Protein AF-A0A966S7F1-F1 (afdb_monomer_lite)

Structure (mmCIF, N/CA/C/O backbone):
data_AF-A0A966S7F1-F1
#
_entry.id   AF-A0A966S7F1-F1
#
loop_
_atom_site.group_PDB
_atom_site.id
_atom_site.type_symbol
_atom_site.label_atom_id
_atom_site.label_alt_id
_atom_site.label_comp_id
_atom_site.label_asym_id
_atom_site.label_entity_id
_atom_site.label_seq_id
_atom_site.pdbx_PDB_ins_code
_atom_site.Cartn_x
_atom_site.Cartn_y
_atom_site.Cartn_z
_atom_site.occupancy
_atom_site.B_iso_or_equiv
_atom_site.auth_seq_id
_atom_site.auth_comp_id
_atom_site.auth_asym_id
_atom_site.auth_atom_id
_atom_site.pdbx_PDB_model_num
ATOM 1 N N . ASP A 1 1 ? 5.703 -6.631 -0.112 1.00 56.22 1 ASP A N 1
ATOM 2 C CA . ASP A 1 1 ? 5.456 -5.611 -1.132 1.00 56.22 1 ASP A CA 1
ATOM 3 C C . ASP A 1 1 ? 5.122 -6.326 -2.416 1.00 56.22 1 ASP A C 1
ATOM 5 O O . ASP A 1 1 ? 5.871 -7.229 -2.800 1.00 56.22 1 ASP A O 1
ATOM 9 N N . HIS A 1 2 ? 3.966 -6.027 -2.988 1.00 69.38 2 HIS A N 1
ATOM 10 C CA . HIS A 1 2 ? 3.576 -6.587 -4.268 1.00 69.38 2 HIS A CA 1
ATOM 11 C C . HIS A 1 2 ? 4.296 -5.759 -5.337 1.00 69.38 2 HIS A C 1
ATOM 13 O O . HIS A 1 2 ? 4.251 -4.536 -5.353 1.00 69.38 2 HIS A O 1
ATOM 19 N N . LEU A 1 3 ? 5.097 -6.419 -6.164 1.00 70.50 3 LEU A N 1
ATOM 20 C CA . LEU A 1 3 ? 5.932 -5.735 -7.142 1.00 70.50 3 LEU A CA 1
ATOM 21 C C . LEU A 1 3 ? 5.257 -5.798 -8.511 1.00 70.50 3 LEU A C 1
ATOM 23 O O . LEU A 1 3 ? 4.915 -6.895 -8.964 1.00 70.50 3 LEU A O 1
ATOM 27 N N . ILE A 1 4 ? 5.119 -4.655 -9.184 1.00 71.50 4 ILE A N 1
ATOM 28 C CA . ILE A 1 4 ? 4.573 -4.584 -10.546 1.00 71.50 4 ILE A CA 1
ATOM 29 C C . ILE A 1 4 ? 5.577 -3.937 -11.496 1.00 71.50 4 ILE A C 1
ATOM 31 O O . ILE A 1 4 ? 6.352 -3.071 -11.096 1.00 71.50 4 ILE A O 1
ATOM 35 N N . SER A 1 5 ? 5.556 -4.343 -12.765 1.00 74.62 5 SER A N 1
ATOM 36 C CA . SER A 1 5 ? 6.270 -3.616 -13.816 1.00 74.62 5 SER A CA 1
ATOM 37 C C . SER A 1 5 ? 5.379 -2.482 -14.317 1.00 74.6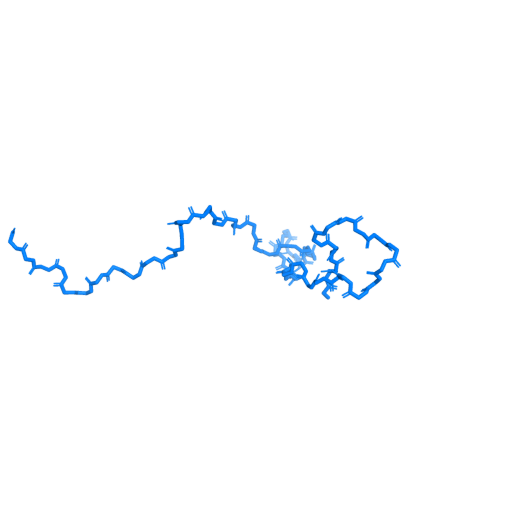2 5 SER A C 1
ATOM 39 O O . SER A 1 5 ? 4.255 -2.728 -14.750 1.00 74.62 5 SER A O 1
ATOM 41 N N . GLU A 1 6 ? 5.868 -1.243 -14.286 1.00 73.12 6 GLU A N 1
ATOM 42 C CA . GLU A 1 6 ? 5.120 -0.087 -14.812 1.00 73.12 6 GLU A CA 1
ATOM 43 C C . GLU A 1 6 ? 4.953 -0.138 -16.338 1.00 73.12 6 GLU A C 1
ATOM 45 O O . GLU A 1 6 ? 4.020 0.451 -16.878 1.00 73.12 6 GLU A O 1
ATOM 50 N N . ASN A 1 7 ? 5.831 -0.878 -17.023 1.00 78.69 7 ASN A N 1
ATOM 51 C CA . ASN A 1 7 ? 5.861 -1.003 -18.482 1.00 78.69 7 ASN A CA 1
ATOM 52 C C . ASN A 1 7 ? 5.452 -2.401 -18.979 1.00 78.69 7 ASN A C 1
ATOM 54 O O . ASN A 1 7 ? 5.675 -2.713 -20.146 1.00 78.69 7 ASN A O 1
ATOM 58 N N . ASP A 1 8 ? 4.892 -3.241 -18.102 1.00 75.38 8 ASP A N 1
ATOM 59 C CA . ASP A 1 8 ? 4.490 -4.628 -18.399 1.00 75.38 8 ASP A CA 1
ATOM 60 C C . ASP A 1 8 ? 5.642 -5.519 -18.923 1.00 75.38 8 ASP A C 1
ATOM 62 O O . ASP A 1 8 ? 5.449 -6.501 -19.640 1.00 75.38 8 ASP A O 1
ATOM 66 N N . ASP A 1 9 ? 6.882 -5.183 -18.551 1.00 76.19 9 ASP A N 1
ATOM 67 C CA . ASP A 1 9 ? 8.075 -5.947 -18.908 1.00 76.19 9 ASP A CA 1
ATOM 68 C C . ASP A 1 9 ? 8.370 -7.000 -17.834 1.00 76.19 9 ASP A C 1
ATOM 70 O O . ASP A 1 9 ? 9.141 -6.797 -16.890 1.00 76.19 9 ASP A O 1
ATOM 74 N N . SER A 1 10 ? 7.740 -8.164 -17.987 1.00 75.75 10 SER A N 1
ATOM 75 C CA . SER A 1 10 ? 7.902 -9.290 -17.064 1.00 75.75 10 SER A CA 1
ATOM 76 C C . SER A 1 10 ? 9.265 -9.991 -17.164 1.00 75.75 10 SER A C 1
ATOM 78 O O . SER A 1 10 ? 9.608 -10.795 -16.294 1.00 75.75 10 SER A O 1
ATOM 80 N N . ALA A 1 11 ? 10.036 -9.752 -18.232 1.00 82.44 11 ALA A N 1
ATOM 81 C CA . ALA A 1 11 ? 11.335 -10.394 -18.443 1.00 82.44 11 ALA A CA 1
ATOM 82 C C . ALA A 1 11 ? 12.436 -9.734 -17.598 1.00 82.44 11 ALA A C 1
ATOM 84 O O . ALA A 1 11 ? 13.376 -10.397 -17.148 1.00 82.44 11 ALA A O 1
ATOM 85 N N . HIS A 1 12 ? 12.293 -8.439 -17.322 1.00 81.62 12 HIS A N 1
ATOM 86 C CA . HIS A 1 12 ? 13.280 -7.642 -16.611 1.00 81.62 12 HIS A CA 1
ATOM 87 C C . HIS A 1 12 ? 12.823 -7.325 -15.187 1.00 81.62 12 HIS A C 1
ATOM 89 O O . HIS A 1 12 ? 12.258 -6.271 -14.908 1.00 81.62 12 HIS A O 1
ATOM 95 N N . LYS A 1 13 ? 13.151 -8.220 -14.245 1.00 75.50 13 LYS A N 1
ATOM 96 C CA . LYS A 1 13 ? 12.779 -8.097 -12.819 1.00 75.50 13 LYS A CA 1
ATOM 97 C C . LYS A 1 13 ? 13.224 -6.798 -12.130 1.00 75.50 13 LYS A C 1
ATOM 99 O O . LYS A 1 13 ? 12.697 -6.465 -11.080 1.00 75.50 13 LYS A O 1
ATOM 104 N N . TRP A 1 14 ? 14.196 -6.078 -12.685 1.00 75.69 14 TRP A N 1
ATOM 105 C CA . TRP A 1 14 ? 14.684 -4.800 -12.155 1.00 75.69 14 TRP A CA 1
ATOM 106 C C . TRP A 1 14 ? 13.797 -3.602 -12.534 1.00 75.69 14 TRP A C 1
ATOM 108 O O . TRP A 1 14 ? 13.982 -2.522 -11.986 1.00 75.69 14 TRP A O 1
ATOM 118 N N . THR A 1 15 ? 12.828 -3.793 -13.437 1.00 77.06 15 THR A N 1
ATOM 119 C CA . THR A 1 15 ? 11.793 -2.796 -13.783 1.00 77.06 15 THR A CA 1
ATOM 120 C C . THR A 1 15 ? 10.630 -2.780 -12.795 1.00 77.06 15 THR A C 1
ATOM 122 O O . THR A 1 15 ? 9.711 -1.976 -12.921 1.00 77.06 15 THR A O 1
ATOM 125 N N . TYR A 1 16 ? 10.646 -3.702 -11.835 1.00 74.12 16 TYR A N 1
ATOM 126 C CA . TYR A 1 16 ? 9.574 -3.869 -10.882 1.00 74.12 16 TYR A CA 1
ATOM 127 C C . TYR A 1 16 ? 9.709 -2.823 -9.784 1.00 74.12 16 TYR A C 1
ATOM 129 O O . TYR A 1 16 ? 10.728 -2.757 -9.093 1.00 74.12 16 TYR A O 1
ATOM 137 N N . VAL A 1 17 ? 8.654 -2.045 -9.601 1.00 74.25 17 VAL A N 1
ATOM 138 C CA . VAL A 1 17 ? 8.524 -1.095 -8.501 1.00 74.25 17 VAL A CA 1
ATOM 139 C C . VAL A 1 17 ? 7.510 -1.637 -7.489 1.00 74.25 17 VAL A C 1
ATOM 141 O O . VAL A 1 17 ? 6.611 -2.395 -7.871 1.00 74.25 17 VAL A O 1
ATOM 144 N N . PRO A 1 18 ? 7.644 -1.291 -6.197 1.00 65.88 18 PRO A N 1
ATOM 145 C CA . PRO A 1 18 ? 6.563 -1.435 -5.229 1.00 65.88 18 PRO A CA 1
ATOM 146 C C . PRO A 1 18 ? 5.252 -0.895 -5.790 1.00 65.88 18 PRO A C 1
ATOM 148 O O . PRO A 1 18 ? 5.194 0.267 -6.192 1.00 65.88 18 PRO A O 1
ATOM 151 N N . ASP A 1 19 ? 4.199 -1.707 -5.806 1.00 67.94 19 ASP A N 1
ATOM 152 C CA . ASP A 1 19 ? 2.874 -1.248 -6.232 1.00 67.94 19 ASP A CA 1
ATOM 153 C C . ASP A 1 19 ? 2.207 -0.322 -5.205 1.00 67.94 19 ASP A C 1
ATOM 155 O O . ASP A 1 19 ? 1.169 0.284 -5.487 1.00 67.94 19 ASP A O 1
ATOM 159 N N . GLY A 1 20 ? 2.839 -0.174 -4.036 1.00 62.84 20 GLY A N 1
ATOM 160 C CA . GLY A 1 20 ? 2.390 0.681 -2.950 1.00 62.84 20 GLY A CA 1
ATOM 161 C C . GLY A 1 20 ? 1.190 0.110 -2.200 1.00 62.84 20 GLY A C 1
ATOM 162 O O . GLY A 1 20 ? 0.595 0.827 -1.389 1.00 62.84 20 GLY A O 1
ATOM 163 N N . ASP A 1 21 ? 0.826 -1.154 -2.442 1.00 65.38 21 ASP A N 1
ATOM 164 C CA . ASP A 1 21 ? -0.266 -1.801 -1.737 1.00 65.38 21 ASP A CA 1
ATOM 165 C C . ASP A 1 21 ? 0.176 -2.183 -0.328 1.00 65.38 21 ASP A C 1
ATOM 167 O O . ASP A 1 21 ? 1.146 -2.902 -0.084 1.00 65.38 21 ASP A O 1
ATOM 171 N N . GLN A 1 22 ? -0.553 -1.632 0.637 1.00 66.44 22 GLN A N 1
ATOM 172 C CA . GLN A 1 22 ? -0.375 -1.962 2.036 1.00 66.44 22 GLN A CA 1
ATOM 173 C C . GLN A 1 22 ? -1.328 -3.093 2.401 1.00 66.44 22 GLN A C 1
ATOM 175 O O . GLN A 1 22 ? -2.553 -2.937 2.316 1.00 66.44 22 GLN A O 1
ATOM 180 N N . GLU A 1 23 ? -0.743 -4.199 2.853 1.00 73.00 23 GLU A N 1
ATOM 181 C CA . GLU A 1 23 ? -1.470 -5.285 3.497 1.00 73.00 23 GLU A CA 1
ATOM 182 C C . GLU A 1 23 ? -2.122 -4.785 4.788 1.00 73.00 23 GLU A C 1
ATOM 184 O O . GLU A 1 23 ? -1.587 -3.929 5.502 1.00 73.00 23 GLU A O 1
ATOM 189 N N . GLY A 1 24 ? -3.263 -5.360 5.144 1.00 80.00 24 GLY A N 1
ATOM 190 C CA . GLY A 1 24 ? -3.848 -5.111 6.449 1.00 80.00 24 GLY A CA 1
ATOM 191 C C . GLY A 1 24 ? -4.925 -6.100 6.821 1.00 80.00 24 GLY A C 1
ATOM 192 O O . GLY A 1 24 ? -5.168 -7.102 6.153 1.00 80.00 24 GLY A O 1
ATOM 193 N N . PHE A 1 25 ? -5.582 -5.811 7.934 1.00 83.19 25 PHE A N 1
ATOM 194 C CA . PHE A 1 25 ? -6.640 -6.650 8.462 1.00 83.19 25 PHE A CA 1
ATOM 195 C C . PHE A 1 25 ? -7.899 -5.819 8.654 1.00 83.19 25 PHE A C 1
ATOM 197 O O . PHE A 1 25 ? -7.871 -4.748 9.259 1.00 83.19 25 PHE A O 1
ATOM 204 N N . ARG A 1 26 ? -9.026 -6.332 8.164 1.00 86.00 26 ARG A N 1
ATOM 205 C CA . ARG A 1 26 ? -10.351 -5.771 8.423 1.00 86.00 26 ARG A CA 1
ATOM 206 C C . ARG A 1 26 ? -11.049 -6.616 9.477 1.00 86.00 26 ARG A C 1
ATOM 208 O O . ARG A 1 26 ? -11.044 -7.843 9.395 1.00 86.00 26 ARG A O 1
ATOM 215 N N . TRP A 1 27 ? -11.649 -5.967 10.469 1.00 86.50 27 TRP A N 1
ATOM 216 C CA . TRP A 1 27 ? -12.470 -6.659 11.456 1.00 86.50 27 TRP A CA 1
ATOM 217 C C . TRP A 1 27 ? -13.826 -7.010 10.848 1.00 86.50 27 TRP A C 1
ATOM 219 O O . TRP A 1 27 ? -14.602 -6.123 10.494 1.00 86.50 27 TRP A O 1
ATOM 229 N N . GLU A 1 28 ? -14.123 -8.301 10.735 1.00 91.25 28 GLU A N 1
ATOM 230 C CA . GLU A 1 28 ? -15.394 -8.793 10.214 1.00 91.25 28 GLU A CA 1
ATOM 231 C C . GLU A 1 28 ? -15.898 -9.970 11.037 1.00 91.25 28 GLU A C 1
ATOM 233 O O . GLU A 1 28 ? -15.175 -10.935 11.277 1.00 91.25 28 GLU A O 1
ATOM 238 N N . LYS A 1 29 ? -17.174 -9.916 11.437 1.00 88.12 29 LYS A N 1
ATOM 239 C CA . LYS A 1 29 ? -17.875 -11.035 12.094 1.00 88.12 29 LYS A CA 1
ATOM 240 C C . LYS A 1 29 ? -17.089 -11.643 13.271 1.00 88.12 29 LYS A C 1
ATOM 242 O O . LYS A 1 29 ? -17.081 -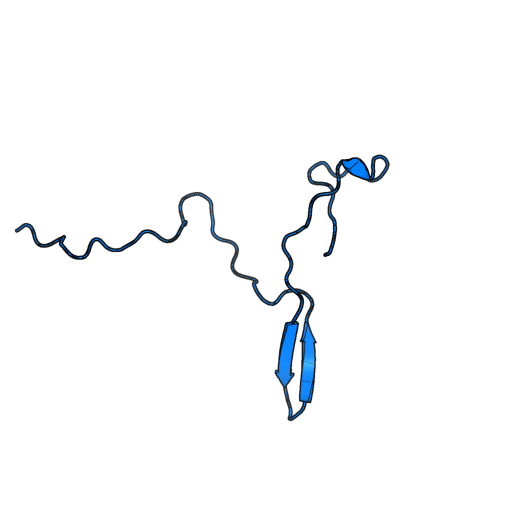12.856 13.452 1.00 88.12 29 LYS A O 1
ATOM 247 N N . GLY A 1 30 ? -16.422 -10.796 14.057 1.00 95.62 30 GLY A N 1
ATOM 248 C CA . GLY A 1 30 ? -15.691 -11.217 15.254 1.00 95.62 30 GLY A CA 1
ATOM 249 C C . GLY A 1 30 ? -14.276 -11.748 15.010 1.00 95.62 30 GLY A C 1
ATOM 250 O O . GLY A 1 30 ? -13.706 -12.350 15.916 1.00 95.62 30 GLY A O 1
ATOM 251 N N . LYS A 1 31 ? -13.703 -11.560 13.815 1.00 91.50 31 LYS A N 1
ATOM 252 C CA . LYS A 1 31 ? -12.313 -11.933 13.529 1.00 91.50 31 LYS A CA 1
ATOM 253 C C . LYS A 1 31 ? -11.619 -10.939 12.603 1.00 91.50 31 LYS A C 1
ATOM 255 O O . LYS A 1 31 ? -12.257 -10.225 11.832 1.00 91.50 31 LYS A O 1
ATOM 260 N N . TRP A 1 32 ? -10.292 -10.945 12.653 1.00 91.69 32 TRP A N 1
ATOM 261 C CA . TRP A 1 32 ? -9.450 -10.247 11.689 1.00 91.69 32 TRP A CA 1
ATOM 262 C C . TRP A 1 32 ? -9.391 -11.039 10.382 1.00 91.69 32 TRP A C 1
ATOM 264 O O . TRP A 1 32 ? -9.044 -12.220 10.376 1.00 91.69 32 TRP A O 1
ATOM 274 N N . VAL A 1 33 ? -9.750 -10.391 9.276 1.00 90.06 33 VAL A N 1
ATOM 275 C CA . VAL A 1 33 ? -9.665 -10.940 7.920 1.00 90.06 33 VAL A CA 1
ATOM 276 C C . VAL A 1 33 ? -8.569 -10.193 7.173 1.00 90.06 33 VAL A C 1
ATOM 278 O O . VAL A 1 33 ? -8.600 -8.965 7.112 1.00 90.06 33 VAL A O 1
ATOM 281 N N . HIS A 1 34 ? -7.603 -10.932 6.630 1.00 86.94 34 HIS A N 1
ATOM 282 C CA . HIS A 1 34 ? -6.520 -10.367 5.828 1.00 86.94 34 HIS A CA 1
ATOM 283 C C . HIS A 1 34 ? -7.067 -9.741 4.540 1.00 86.94 34 HIS A C 1
ATOM 285 O O . HIS A 1 34 ? -7.912 -10.339 3.869 1.00 86.94 34 HIS A O 1
ATOM 291 N N . ILE A 1 35 ? -6.582 -8.551 4.201 1.00 80.81 35 ILE A N 1
ATOM 292 C CA . ILE A 1 35 ? -6.909 -7.825 2.977 1.00 80.81 35 ILE A CA 1
ATOM 293 C C . ILE A 1 35 ? -5.627 -7.276 2.353 1.00 80.81 35 ILE A C 1
ATOM 295 O O . ILE A 1 35 ? -4.785 -6.713 3.046 1.00 80.81 35 ILE A O 1
ATOM 299 N N . ASN A 1 36 ? -5.516 -7.401 1.032 1.00 72.38 36 ASN A N 1
ATOM 300 C CA . ASN A 1 36 ? -4.279 -7.053 0.330 1.00 72.38 36 ASN A CA 1
ATOM 301 C C . ASN A 1 36 ? -4.125 -5.546 0.082 1.00 72.38 36 ASN A C 1
ATOM 303 O O . ASN A 1 36 ? -3.028 -5.056 -0.129 1.00 72.38 36 ASN A O 1
ATOM 307 N N . LYS A 1 37 ? -5.231 -4.794 0.084 1.00 73.38 37 LYS A N 1
ATOM 308 C CA . LYS A 1 37 ? -5.224 -3.370 -0.263 1.00 73.38 37 LYS A CA 1
ATOM 309 C C . LYS A 1 37 ? -6.089 -2.579 0.702 1.00 73.38 37 LYS A C 1
ATOM 311 O O . LYS A 1 37 ? -7.301 -2.456 0.518 1.00 73.38 37 LYS A O 1
ATOM 316 N N . VAL A 1 38 ? -5.461 -2.059 1.754 1.00 69.25 38 VAL A N 1
ATOM 317 C CA . VAL A 1 38 ? -6.141 -1.240 2.774 1.00 69.25 38 VAL A CA 1
ATOM 318 C C . VAL A 1 38 ? -6.595 0.106 2.197 1.00 69.25 38 VAL A C 1
ATOM 320 O O . VAL A 1 38 ? -7.674 0.591 2.536 1.00 69.25 38 VAL A O 1
ATOM 323 N N . PHE A 1 39 ? -5.820 0.681 1.272 1.00 67.56 39 PHE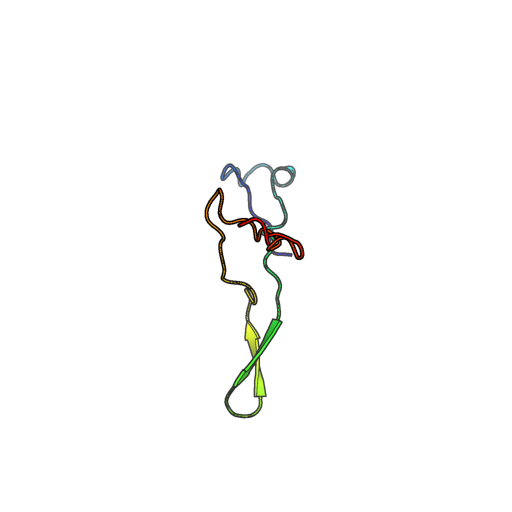 A N 1
ATOM 324 C CA . PHE A 1 39 ? -6.113 1.967 0.640 1.00 67.56 39 PHE A CA 1
ATOM 325 C C . PHE A 1 39 ? -6.569 1.779 -0.807 1.00 67.56 39 PHE A C 1
ATOM 327 O O . PHE A 1 39 ? -5.794 1.445 -1.698 1.00 67.56 39 PHE A O 1
ATOM 334 N N . THR A 1 40 ? -7.854 2.015 -1.061 1.00 68.06 40 THR A N 1
ATOM 335 C CA . THR A 1 40 ? -8.452 1.935 -2.407 1.00 68.06 40 THR A CA 1
ATOM 336 C C . THR A 1 40 ? -8.708 3.307 -3.029 1.00 68.06 40 THR A C 1
ATOM 338 O O . THR A 1 40 ? -9.105 3.400 -4.191 1.00 68.06 40 THR A O 1
ATOM 341 N N . GLN A 1 41 ? -8.464 4.385 -2.277 1.00 63.78 41 GLN A N 1
ATOM 342 C CA . GLN A 1 41 ? -8.589 5.749 -2.774 1.00 63.78 41 GLN A CA 1
ATOM 343 C C . GLN A 1 41 ? -7.447 6.062 -3.741 1.00 63.78 41 GLN A C 1
ATOM 345 O O . GLN A 1 41 ? -6.335 6.386 -3.339 1.00 63.78 41 GLN A O 1
ATOM 350 N N . LYS A 1 42 ? -7.748 5.991 -5.038 1.00 66.31 42 LYS A N 1
ATOM 351 C CA . LYS A 1 42 ? -6.910 6.584 -6.078 1.00 66.31 42 LYS A CA 1
ATOM 352 C C . LYS A 1 42 ? -7.324 8.040 -6.255 1.00 66.31 42 LYS A C 1
ATOM 354 O O . LYS A 1 42 ? -8.442 8.313 -6.694 1.00 66.31 42 LYS A O 1
ATOM 359 N N . LEU A 1 43 ? -6.436 8.967 -5.908 1.00 68.19 43 LEU A N 1
ATOM 360 C CA . LEU A 1 43 ? -6.613 10.369 -6.272 1.00 68.19 43 LEU A CA 1
ATOM 361 C C . LEU A 1 43 ? -6.439 10.500 -7.787 1.00 68.19 43 LEU A C 1
ATOM 363 O O . LEU A 1 43 ? -5.544 9.887 -8.368 1.00 68.19 43 LEU A O 1
ATOM 367 N N . ARG A 1 44 ? -7.307 11.279 -8.436 1.00 72.69 44 ARG A N 1
ATOM 368 C CA . ARG A 1 44 ? -7.067 11.682 -9.829 1.00 72.69 44 ARG A CA 1
ATOM 369 C C . ARG A 1 44 ? -5.950 12.721 -9.855 1.00 72.69 44 ARG A C 1
ATOM 371 O O . ARG A 1 44 ? -5.748 13.424 -8.863 1.00 72.69 44 ARG A O 1
ATOM 378 N N . ASP A 1 45 ? -5.274 12.850 -10.992 1.00 69.62 45 ASP A N 1
ATOM 379 C CA . ASP A 1 45 ? -4.314 13.936 -11.173 1.00 69.62 45 ASP A CA 1
ATOM 380 C C . ASP A 1 45 ? -4.989 15.293 -10.889 1.00 69.62 45 ASP A C 1
ATOM 382 O O . ASP A 1 45 ? -6.138 15.530 -11.276 1.00 69.62 45 ASP A O 1
ATOM 386 N N . GLY A 1 46 ? -4.321 16.135 -10.101 1.00 74.88 46 GLY A N 1
ATOM 387 C CA . GLY A 1 46 ? -4.866 17.395 -9.584 1.00 74.88 46 GLY A CA 1
ATOM 388 C C . GLY A 1 46 ? -5.756 17.311 -8.329 1.00 74.88 46 GLY A C 1
ATOM 389 O O . GLY A 1 46 ? -6.123 18.360 -7.802 1.00 74.88 46 GLY A O 1
ATOM 390 N N . GLN A 1 47 ? -6.069 16.119 -7.800 1.00 78.69 47 GLN A N 1
ATOM 391 C CA . GLN A 1 47 ? -6.833 15.941 -6.545 1.00 78.69 47 GLN A CA 1
ATOM 392 C C . GLN A 1 47 ? -5.958 15.709 -5.305 1.00 78.69 47 GLN A C 1
ATOM 394 O O . GLN A 1 47 ? -6.454 15.231 -4.285 1.00 78.69 47 GLN A O 1
ATOM 399 N N . ALA A 1 48 ? -4.662 16.031 -5.367 1.00 77.56 48 ALA A N 1
ATOM 400 C CA . ALA A 1 48 ? -3.816 16.022 -4.177 1.00 77.56 48 ALA A CA 1
ATOM 401 C C . ALA A 1 48 ? -4.486 16.856 -3.063 1.00 77.56 48 ALA A C 1
ATOM 403 O O . ALA A 1 48 ? -4.953 17.964 -3.360 1.00 77.56 48 ALA A O 1
ATOM 404 N N . PRO A 1 49 ? -4.567 16.357 -1.813 1.00 73.81 49 PRO A N 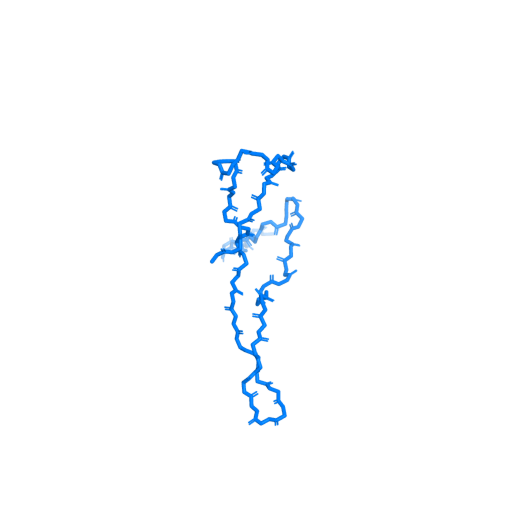1
ATOM 405 C CA . PRO A 1 49 ? -5.157 17.110 -0.719 1.00 73.81 49 PRO A CA 1
ATOM 406 C C . PRO A 1 49 ? -4.424 18.441 -0.604 1.00 73.81 49 PRO A C 1
ATOM 408 O O . PRO A 1 49 ? -3.212 18.473 -0.394 1.00 73.81 49 PRO A O 1
ATOM 411 N N . ARG A 1 50 ? -5.152 19.539 -0.792 1.00 75.00 50 ARG A N 1
ATOM 412 C CA . ARG A 1 50 ? -4.629 20.874 -0.524 1.00 75.00 50 ARG A CA 1
ATOM 413 C C . ARG A 1 50 ? -5.069 21.266 0.868 1.00 75.00 50 ARG A C 1
ATOM 415 O O . ARG A 1 50 ? -6.223 21.059 1.242 1.00 75.00 50 ARG A O 1
ATOM 422 N N . GLU A 1 51 ? -4.142 21.823 1.624 1.00 78.00 51 GLU A N 1
ATOM 423 C CA . GLU A 1 51 ? -4.482 22.505 2.860 1.00 78.00 51 GLU A CA 1
ATOM 424 C C . GLU A 1 51 ? -5.489 23.622 2.562 1.00 78.00 51 GLU A C 1
ATOM 426 O O . GLU A 1 51 ? -5.341 24.370 1.595 1.00 78.00 51 GLU A O 1
ATOM 431 N N . ILE A 1 52 ? -6.546 23.709 3.372 1.00 73.94 52 ILE A N 1
ATOM 432 C CA . ILE A 1 52 ? -7.400 24.895 3.389 1.00 73.94 52 ILE A CA 1
ATOM 433 C C . ILE A 1 52 ? -6.593 25.945 4.155 1.00 73.94 52 ILE A C 1
ATOM 435 O O . ILE A 1 52 ? -6.305 25.713 5.335 1.00 73.94 52 ILE A O 1
ATOM 439 N N . PRO A 1 53 ? -6.187 27.066 3.535 1.00 75.62 53 PRO A N 1
ATOM 440 C CA . PRO A 1 53 ? -5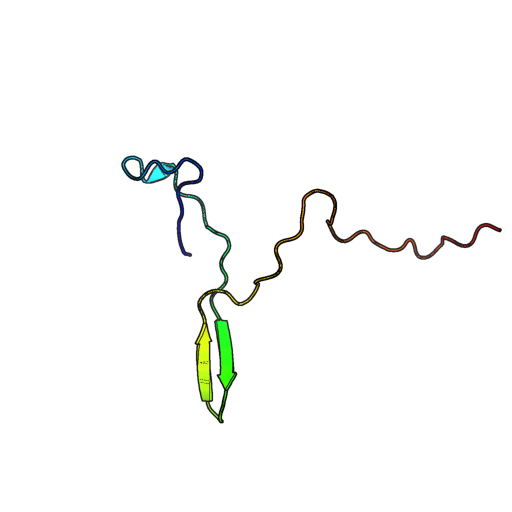.363 28.036 4.233 1.00 75.62 53 PRO A CA 1
ATOM 441 C C . PRO A 1 53 ? -6.136 28.595 5.432 1.00 75.62 53 PRO A C 1
ATOM 443 O O . PRO A 1 53 ? -7.235 29.130 5.287 1.00 75.62 53 PRO A O 1
ATOM 446 N N . LEU A 1 54 ? -5.548 28.495 6.627 1.00 70.06 54 LEU A N 1
ATOM 447 C CA . LEU A 1 54 ? -6.175 28.908 7.894 1.00 70.06 54 LEU A CA 1
ATOM 448 C C . LEU A 1 54 ? -6.527 30.408 7.946 1.00 70.06 54 LEU A C 1
ATOM 450 O O . LEU A 1 54 ? -7.298 30.830 8.806 1.00 70.06 54 LEU A O 1
ATOM 454 N N . PHE A 1 55 ? -5.976 31.208 7.029 1.00 73.38 55 PHE A N 1
ATOM 455 C CA . PHE A 1 55 ? -6.125 32.662 6.983 1.00 73.38 55 PHE A C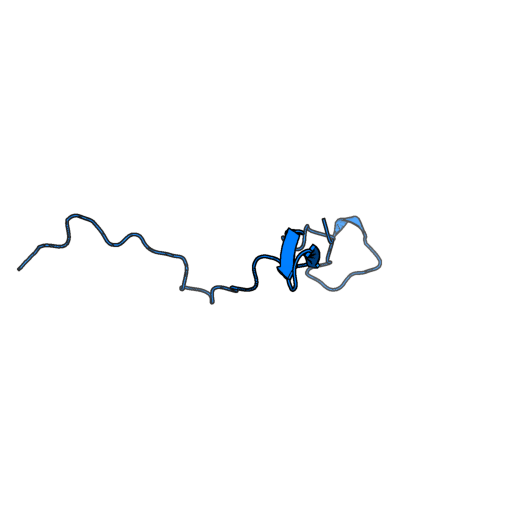A 1
ATOM 456 C C . PHE A 1 55 ? -6.819 33.185 5.718 1.00 73.38 55 PHE A C 1
ATOM 458 O O . PHE A 1 55 ? -6.736 34.381 5.440 1.00 73.38 55 PHE A O 1
ATOM 465 N N . GLU A 1 56 ? -7.550 32.348 4.975 1.00 62.31 56 GLU A N 1
ATOM 466 C CA . GLU A 1 56 ? -8.457 32.816 3.911 1.00 62.31 56 GLU A CA 1
ATOM 467 C C . GLU A 1 56 ? -9.704 33.467 4.533 1.00 62.31 56 GLU A C 1
ATOM 469 O O . GLU A 1 56 ? -10.828 32.976 4.475 1.00 62.31 56 GLU A O 1
ATOM 474 N N . LYS A 1 57 ? -9.481 34.611 5.179 1.00 65.06 57 LYS A N 1
ATOM 475 C CA . LYS A 1 57 ? -10.493 35.627 5.415 1.00 65.06 57 LYS A CA 1
ATOM 476 C C . LYS A 1 57 ? -9.994 36.897 4.746 1.00 65.06 57 LYS A C 1
ATOM 478 O O . LYS A 1 57 ? -9.258 37.683 5.341 1.00 65.06 57 LYS A O 1
ATOM 483 N N . LYS A 1 58 ? -10.391 37.097 3.494 1.00 55.06 58 LYS A N 1
ATOM 484 C CA . LYS A 1 58 ? -10.285 38.399 2.843 1.00 55.06 58 LYS A CA 1
ATOM 485 C C . LYS A 1 58 ? -11.556 38.656 2.039 1.00 55.06 58 LYS A C 1
ATOM 487 O O . LYS A 1 58 ? -11.674 38.184 0.921 1.00 55.06 58 LYS A O 1
ATOM 492 N N . ASN A 1 59 ? -12.446 39.384 2.718 1.00 51.22 59 ASN A N 1
ATOM 493 C CA . ASN A 1 59 ? -13.549 40.235 2.256 1.00 51.22 59 ASN A CA 1
ATOM 494 C C . ASN A 1 59 ? -14.484 39.706 1.168 1.00 51.22 59 ASN A C 1
ATOM 496 O O . ASN A 1 59 ? -14.075 39.684 -0.010 1.00 51.22 59 ASN A O 1
#

Radius of gyration: 18.87 Å; chains: 1; bounding box: 33×52×34 Å

Sequence (59 aa):
DHLISENDDSAHKWTYVPDGDQEGFRWEKGKWVHINKVFTQKLRDGQAPREIPLFEKKN

pLDDT: mean 74.42, std 9.06, range [51.22, 95.62]

Secondary structure (DSSP, 8-state):
--EEETT--SS-GGGEEE--PPPEEEEETTEEEEES-S----PPTT-PPPPPPTT----

Foldseek 3Di:
DDWDQPVNPPVDPVSTDPPPADWDWDDDPNDTDTDRHPDPDDQDVVRDDDDPPPPPPDD